Protein AF-A0A2V9AA45-F1 (afdb_monomer_lite)

Foldseek 3Di:
DDDDDDDDDDDDDDDDDDDDDDDDDDDDDDDPPDDCDPVNDDPPPPPPDDDPPPPDVVVLLVVLVVVLVVLVVVLVVLVVVLVVLVVPDDPPDDDDPVSVVSVVVSVVSVVVSVVSVVD

Sequence (119 aa):
MLTALLGTAGVLVVEPLLAGPQAPAPGSGAAPKAKVYPNGRDPNAATGIDEPSRLDPKAIERANQQKIRTDVAELYEMVSDLKEQIEKTDATSTLSVSILKKAQQIEKLAKQITSLAKS

pLDDT: mean 73.29, std 20.19, range [37.53, 97.94]

Structure (mmCIF, N/CA/C/O backbone):
data_AF-A0A2V9AA45-F1
#
_entry.id   AF-A0A2V9AA45-F1
#
loop_
_atom_site.group_PDB
_atom_site.id
_atom_site.type_symbol
_atom_site.label_atom_id
_atom_site.label_alt_id
_atom_site.label_comp_id
_atom_site.label_asym_id
_atom_site.label_entity_id
_atom_site.label_seq_id
_atom_site.pdbx_PDB_ins_code
_atom_site.Cartn_x
_atom_site.Cartn_y
_atom_site.Cartn_z
_atom_site.occupancy
_atom_site.B_iso_or_equiv
_atom_site.auth_seq_id
_atom_site.auth_comp_id
_atom_site.auth_asym_id
_atom_site.auth_atom_id
_atom_site.pdbx_PDB_model_num
ATOM 1 N N . MET A 1 1 ? 65.460 29.207 5.042 1.00 37.53 1 MET A N 1
ATOM 2 C CA . MET A 1 1 ? 66.710 28.736 5.681 1.00 37.53 1 MET A CA 1
ATOM 3 C C . MET A 1 1 ? 66.286 27.817 6.815 1.00 37.53 1 MET A C 1
ATOM 5 O O . MET A 1 1 ? 65.439 28.256 7.571 1.00 37.53 1 MET A O 1
ATOM 9 N N . LEU A 1 2 ? 66.719 26.583 7.038 1.00 38.69 2 LEU A N 1
ATOM 10 C CA . LEU A 1 2 ? 67.580 25.598 6.386 1.00 38.69 2 LEU A CA 1
ATOM 11 C C . LEU A 1 2 ? 67.361 24.322 7.245 1.00 38.69 2 LEU A C 1
ATOM 13 O O . LEU A 1 2 ? 67.233 24.417 8.461 1.00 38.69 2 LEU A O 1
ATOM 17 N N . THR A 1 3 ? 67.260 23.167 6.600 1.00 48.59 3 THR A N 1
ATOM 18 C CA . THR A 1 3 ? 67.115 21.794 7.126 1.00 48.59 3 THR A CA 1
ATOM 19 C C . THR A 1 3 ? 68.248 21.318 8.043 1.00 48.59 3 THR A C 1
ATOM 21 O O . THR A 1 3 ? 69.380 21.736 7.820 1.00 48.59 3 THR A O 1
ATOM 24 N N . ALA A 1 4 ? 67.954 20.350 8.935 1.00 46.25 4 ALA A N 1
ATOM 25 C CA . ALA A 1 4 ? 68.770 19.168 9.341 1.00 46.25 4 ALA A CA 1
ATOM 26 C C . ALA A 1 4 ? 68.382 18.705 10.769 1.00 46.25 4 ALA A C 1
ATOM 28 O O . ALA A 1 4 ? 68.000 19.553 11.563 1.00 46.25 4 ALA A O 1
ATOM 29 N N . LEU A 1 5 ? 68.537 17.469 11.267 1.00 44.03 5 LEU A N 1
ATOM 30 C CA . LEU A 1 5 ? 68.694 16.069 10.815 1.00 44.03 5 LEU A CA 1
ATOM 31 C C . LEU A 1 5 ? 68.833 15.235 12.137 1.00 44.03 5 LEU A C 1
ATOM 33 O O . LEU A 1 5 ? 69.042 15.834 13.188 1.00 44.03 5 LEU A O 1
ATOM 37 N N . LEU A 1 6 ? 68.840 13.892 12.056 1.00 48.12 6 LEU A N 1
ATOM 38 C CA . LEU A 1 6 ? 69.252 12.886 13.083 1.00 48.12 6 LEU A CA 1
ATOM 39 C C . LEU A 1 6 ? 68.251 12.616 14.235 1.00 48.12 6 LEU A C 1
ATOM 41 O O . LEU A 1 6 ? 67.850 13.531 14.931 1.00 48.12 6 LEU A O 1
ATOM 45 N N . GLY A 1 7 ? 67.803 11.397 14.570 1.00 42.88 7 GLY A N 1
ATOM 46 C CA . GLY A 1 7 ? 68.198 10.032 14.203 1.00 42.88 7 GLY A CA 1
ATOM 47 C C . GLY A 1 7 ? 69.065 9.372 15.284 1.00 42.88 7 GLY A C 1
ATOM 48 O O . GLY A 1 7 ? 70.264 9.608 15.271 1.00 42.88 7 GLY A O 1
ATOM 49 N N . THR A 1 8 ? 68.502 8.513 16.151 1.00 49.75 8 THR A N 1
ATOM 50 C CA . THR A 1 8 ? 69.241 7.476 16.911 1.00 49.75 8 THR A CA 1
ATOM 51 C C . THR A 1 8 ? 68.342 6.292 17.298 1.00 49.75 8 THR A C 1
ATOM 53 O O . THR A 1 8 ? 67.160 6.438 17.598 1.00 49.75 8 THR A O 1
ATOM 56 N N . ALA A 1 9 ? 68.938 5.102 17.221 1.00 49.28 9 ALA A N 1
ATOM 57 C CA . ALA A 1 9 ? 68.350 3.778 17.371 1.00 49.28 9 ALA A CA 1
ATOM 58 C C . ALA A 1 9 ? 68.328 3.282 18.829 1.00 49.28 9 ALA A C 1
ATOM 60 O O . ALA A 1 9 ? 69.123 3.725 19.654 1.00 49.28 9 ALA A O 1
ATOM 61 N N . GLY A 1 10 ? 67.490 2.281 19.111 1.00 42.25 10 GLY A N 1
ATOM 62 C CA . GLY A 1 10 ? 67.551 1.497 20.344 1.00 42.25 10 GLY A CA 1
ATOM 63 C C . GLY A 1 10 ? 66.917 0.121 20.156 1.00 42.25 10 GLY A C 1
ATOM 64 O O . GLY A 1 10 ? 65.699 -0.011 20.201 1.00 42.25 10 GLY A O 1
ATOM 65 N N . VAL A 1 11 ? 67.749 -0.895 19.919 1.00 48.31 11 VAL A N 1
ATOM 66 C CA . VAL A 1 11 ? 67.389 -2.321 19.958 1.00 48.31 11 VAL A CA 1
ATOM 67 C C . VAL A 1 11 ? 67.776 -2.857 21.333 1.00 48.31 11 VAL A C 1
ATOM 69 O O . VAL A 1 11 ? 68.891 -2.605 21.784 1.00 48.31 11 VAL A O 1
ATOM 72 N N . LEU A 1 12 ? 66.904 -3.643 21.968 1.00 43.50 12 LEU A N 1
ATOM 73 C CA . LEU A 1 12 ? 67.302 -4.538 23.054 1.00 43.50 12 LEU A CA 1
ATOM 74 C C . LEU A 1 12 ? 66.642 -5.906 22.841 1.00 43.50 12 LEU A C 1
ATOM 76 O O . LEU A 1 12 ? 65.438 -6.069 23.022 1.00 43.50 12 LEU A O 1
ATOM 80 N N . VAL A 1 13 ? 67.448 -6.870 22.398 1.00 52.22 13 VAL A N 1
ATOM 81 C CA . VAL A 1 13 ? 67.104 -8.293 22.299 1.00 52.22 13 VAL A CA 1
ATOM 82 C C . VAL A 1 13 ? 67.545 -8.960 23.596 1.00 52.22 13 VAL A C 1
ATOM 84 O O . VAL A 1 13 ? 68.691 -8.794 24.010 1.00 52.22 13 VAL A O 1
ATOM 87 N N . VAL A 1 14 ? 66.652 -9.724 24.222 1.00 49.94 14 VAL A N 1
ATOM 88 C CA . VAL A 1 14 ? 66.987 -10.642 25.317 1.00 49.94 14 VAL A CA 1
ATOM 89 C C . VAL A 1 14 ? 66.414 -12.025 24.995 1.00 49.94 14 VAL A C 1
ATOM 91 O O . VAL A 1 14 ? 65.206 -12.238 25.025 1.00 49.94 14 VAL A O 1
ATOM 94 N N . GLU A 1 15 ? 67.299 -12.956 24.639 1.00 47.03 15 GLU A N 1
ATOM 95 C CA . GLU A 1 15 ? 67.034 -14.397 24.542 1.00 47.03 15 GLU A CA 1
ATOM 96 C C . GLU A 1 15 ? 67.319 -15.063 25.894 1.00 47.03 15 GLU A C 1
ATOM 98 O O . GLU A 1 15 ? 68.390 -14.836 26.464 1.00 47.03 15 GLU A O 1
ATOM 103 N N . PRO A 1 16 ? 66.451 -15.965 26.378 1.00 50.59 16 PRO A N 1
ATOM 104 C CA . PRO A 1 16 ? 66.867 -17.032 27.263 1.00 50.59 16 PRO A CA 1
ATOM 105 C C . PRO A 1 16 ? 66.980 -18.348 26.485 1.00 50.59 16 PRO A C 1
ATOM 107 O O . PRO A 1 16 ? 66.006 -18.930 26.008 1.00 50.59 16 PRO A O 1
ATOM 110 N N . LEU A 1 17 ? 68.225 -18.800 26.407 1.00 48.16 17 LEU A N 1
ATOM 111 C CA . LEU A 1 17 ? 68.675 -20.148 26.097 1.00 48.16 17 LEU A CA 1
ATOM 112 C C . LEU A 1 17 ? 68.138 -21.144 27.144 1.00 48.16 17 LEU A C 1
ATOM 114 O O . LEU A 1 17 ? 68.249 -20.866 28.336 1.00 48.16 17 LEU A O 1
ATOM 118 N N . LEU A 1 18 ? 67.611 -22.291 26.689 1.00 49.38 18 LEU A N 1
ATOM 119 C CA . LEU A 1 18 ? 67.848 -23.671 27.174 1.00 49.38 18 LEU A CA 1
ATOM 120 C C . LEU A 1 18 ? 66.625 -24.583 26.920 1.00 49.38 18 LEU A C 1
ATOM 122 O O . LEU A 1 18 ? 65.595 -24.410 27.562 1.00 49.38 18 LEU A O 1
ATOM 126 N N . ALA A 1 19 ? 66.780 -25.590 26.042 1.00 45.94 19 ALA A N 1
ATOM 127 C CA . ALA A 1 19 ? 66.494 -27.021 26.299 1.00 45.94 19 ALA A CA 1
ATOM 128 C C . ALA A 1 19 ? 66.108 -27.824 25.028 1.00 45.94 19 ALA A C 1
ATOM 130 O O . ALA A 1 19 ? 64.978 -27.755 24.562 1.00 45.94 19 ALA A O 1
ATOM 131 N N . GLY A 1 20 ? 67.036 -28.678 24.567 1.00 45.09 20 GLY A N 1
ATOM 132 C CA . GLY A 1 20 ? 66.752 -30.061 24.134 1.00 45.09 20 GLY A CA 1
ATOM 133 C C . GLY A 1 20 ? 66.274 -30.333 22.690 1.00 45.09 20 GLY A C 1
ATOM 134 O O . GLY A 1 20 ? 65.255 -29.796 22.272 1.00 45.09 20 GLY A O 1
ATOM 135 N N . PRO A 1 21 ? 66.933 -31.239 21.932 1.00 50.28 21 PRO A N 1
ATOM 136 C CA . PRO A 1 21 ? 66.503 -31.643 20.594 1.00 50.28 21 PRO A CA 1
ATOM 137 C C . PRO A 1 21 ? 65.505 -32.814 20.652 1.00 50.28 21 PRO A C 1
ATOM 139 O O . PRO A 1 21 ? 65.816 -33.867 21.207 1.00 50.28 21 PRO A O 1
ATOM 142 N N . GLN A 1 22 ? 64.334 -32.679 20.021 1.00 46.78 22 GLN A N 1
ATOM 143 C CA . GLN A 1 22 ? 63.505 -33.829 19.642 1.00 46.78 22 GLN A CA 1
ATOM 144 C C . GLN A 1 22 ? 63.626 -34.085 18.136 1.00 46.78 22 GLN A C 1
ATOM 146 O O . GLN A 1 22 ? 63.338 -33.227 17.304 1.00 46.78 22 GLN A O 1
ATOM 151 N N . ALA A 1 23 ? 64.104 -35.288 17.820 1.00 49.22 23 ALA A N 1
ATOM 152 C CA . ALA A 1 23 ? 64.169 -35.883 16.492 1.00 49.22 23 ALA A CA 1
ATOM 153 C C . ALA A 1 23 ? 62.753 -36.065 15.876 1.00 49.22 23 ALA A C 1
ATOM 155 O O . ALA A 1 23 ? 61.753 -35.949 16.587 1.00 49.22 23 ALA A O 1
ATOM 156 N N . PRO A 1 24 ? 62.641 -36.328 14.559 1.00 49.97 24 PRO A N 1
ATOM 157 C CA . PRO A 1 24 ? 61.425 -36.086 13.792 1.00 49.97 24 PRO A CA 1
ATOM 158 C C . PRO A 1 24 ? 60.406 -37.222 13.936 1.00 49.97 24 PRO A C 1
ATOM 160 O O . PRO A 1 24 ? 60.756 -38.397 13.838 1.00 49.97 24 PRO A O 1
ATOM 163 N N . ALA A 1 25 ? 59.128 -36.869 14.083 1.00 46.72 25 ALA A N 1
ATOM 164 C CA . ALA A 1 25 ? 58.020 -37.790 13.848 1.00 46.72 25 ALA A CA 1
ATOM 165 C C . ALA A 1 25 ? 57.503 -37.614 12.403 1.00 46.72 25 ALA A C 1
ATOM 167 O O . ALA A 1 25 ? 57.294 -36.478 11.967 1.00 46.72 25 ALA A O 1
ATOM 168 N N . PRO A 1 26 ? 57.308 -38.705 11.640 1.00 49.03 26 PRO A N 1
ATOM 169 C CA . PRO A 1 26 ? 56.848 -38.662 10.260 1.00 49.03 26 PRO A CA 1
ATOM 170 C C . PRO A 1 26 ? 55.318 -38.600 10.227 1.00 49.03 26 PRO A C 1
ATOM 172 O O . PRO A 1 26 ? 54.646 -39.423 10.846 1.00 49.03 26 PRO A O 1
A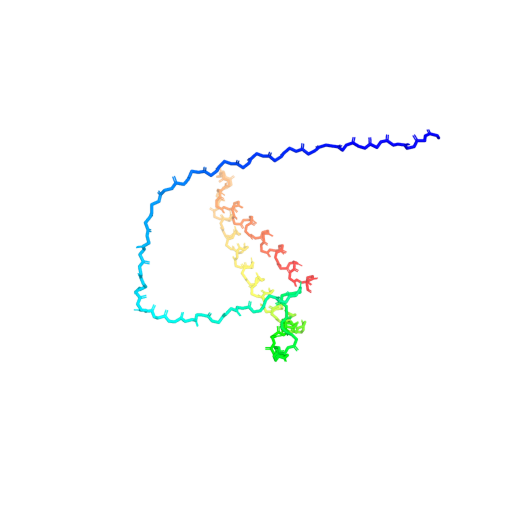TOM 175 N N . GLY A 1 27 ? 54.744 -37.653 9.488 1.00 43.12 27 GLY A N 1
ATOM 176 C CA . GLY A 1 27 ? 53.293 -37.633 9.335 1.00 43.12 27 GLY A CA 1
ATOM 177 C C . GLY A 1 27 ? 52.740 -36.432 8.589 1.00 43.12 27 GLY A C 1
ATOM 178 O O . GLY A 1 27 ? 52.545 -35.377 9.172 1.00 43.12 27 GLY A O 1
ATOM 179 N N . SER A 1 28 ? 52.387 -36.686 7.331 1.00 43.31 28 SER A N 1
ATOM 180 C CA . SER A 1 28 ? 51.228 -36.105 6.643 1.00 43.31 28 SER A CA 1
ATOM 181 C C . SER A 1 28 ? 51.323 -34.666 6.119 1.00 43.31 28 SER A C 1
ATOM 183 O O . SER A 1 28 ? 51.137 -33.690 6.831 1.00 43.31 28 SER A O 1
ATOM 185 N N . GLY A 1 29 ? 51.440 -34.583 4.789 1.00 42.12 29 GLY A N 1
ATOM 186 C CA . GLY A 1 29 ? 50.771 -33.561 3.981 1.00 42.12 29 GLY A CA 1
ATOM 187 C C . GLY A 1 29 ? 51.465 -32.207 3.914 1.00 42.12 29 GLY A C 1
ATOM 188 O O . GLY A 1 29 ? 51.084 -31.267 4.603 1.00 42.12 29 GLY A O 1
ATOM 189 N N . ALA A 1 30 ? 52.417 -32.061 2.992 1.00 41.69 30 ALA A N 1
ATOM 190 C CA . ALA A 1 30 ? 52.831 -30.740 2.540 1.00 41.69 30 ALA A CA 1
ATOM 191 C C . ALA A 1 30 ? 51.634 -30.044 1.867 1.00 41.69 30 ALA A C 1
ATO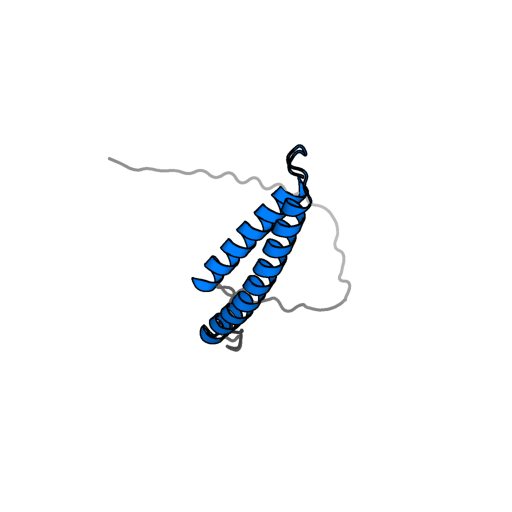M 193 O O . ALA A 1 30 ? 51.317 -30.315 0.710 1.00 41.69 30 ALA A O 1
ATOM 194 N N . ALA A 1 31 ? 50.959 -29.149 2.588 1.00 53.12 31 ALA A N 1
ATOM 195 C CA . ALA A 1 31 ? 50.061 -28.188 1.966 1.00 53.12 31 ALA A CA 1
ATOM 196 C C . ALA A 1 31 ? 50.888 -27.325 0.988 1.00 53.12 31 ALA A C 1
ATOM 198 O O . ALA A 1 31 ? 51.955 -26.825 1.371 1.00 53.12 31 ALA A O 1
ATOM 199 N N . PRO A 1 32 ? 50.462 -27.154 -0.276 1.00 55.25 32 PRO A N 1
ATOM 200 C CA . PRO A 1 32 ? 51.205 -26.337 -1.221 1.00 55.25 32 PRO A CA 1
ATOM 201 C C . PRO A 1 32 ? 51.206 -24.889 -0.724 1.00 55.25 32 PRO A C 1
ATOM 203 O O . PRO A 1 32 ? 50.154 -24.297 -0.491 1.00 55.25 32 PRO A O 1
ATOM 206 N N . LYS A 1 33 ? 52.400 -24.308 -0.553 1.00 61.75 33 LYS A N 1
ATOM 207 C CA . LYS A 1 33 ? 52.555 -22.882 -0.238 1.00 61.75 33 LYS A CA 1
ATOM 208 C C . LYS A 1 33 ? 51.839 -22.060 -1.316 1.00 61.75 33 LYS A C 1
ATOM 210 O O . LYS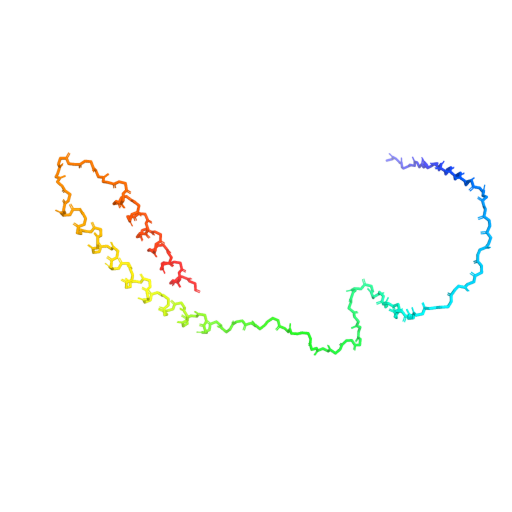 A 1 33 ? 52.260 -22.079 -2.476 1.00 61.75 33 LYS A O 1
ATOM 215 N N . ALA A 1 34 ? 50.779 -21.349 -0.934 1.00 61.88 34 ALA A N 1
ATOM 216 C CA . ALA A 1 34 ? 50.095 -20.404 -1.806 1.00 61.88 34 ALA A CA 1
ATOM 217 C C . ALA A 1 34 ? 51.099 -19.331 -2.258 1.00 61.88 34 ALA A C 1
ATOM 219 O O . ALA A 1 34 ? 51.733 -18.678 -1.425 1.00 61.88 34 ALA A O 1
ATOM 220 N N . LYS A 1 35 ? 51.291 -19.174 -3.574 1.00 61.66 35 LYS A N 1
ATOM 221 C CA . LYS A 1 35 ? 52.045 -18.035 -4.109 1.00 61.66 35 LYS A CA 1
ATOM 222 C C . LYS A 1 35 ? 51.214 -16.782 -3.841 1.00 61.66 35 LYS A C 1
ATOM 224 O O . LYS A 1 35 ? 50.102 -16.658 -4.344 1.00 61.66 35 LYS A O 1
ATOM 229 N N . VAL A 1 36 ? 51.743 -15.875 -3.029 1.00 60.25 36 VAL A N 1
ATOM 230 C CA . VAL A 1 36 ? 51.129 -14.567 -2.790 1.00 60.25 36 VAL A CA 1
ATOM 231 C C . VAL A 1 36 ? 51.524 -13.665 -3.955 1.00 60.25 36 VAL A C 1
ATOM 233 O O . VAL A 1 36 ? 52.687 -13.287 -4.082 1.00 60.25 36 VAL A O 1
ATOM 236 N N . TYR A 1 37 ? 50.574 -13.362 -4.838 1.00 69.06 37 TYR A N 1
ATOM 237 C CA . TYR A 1 37 ? 50.781 -12.394 -5.913 1.00 69.06 37 TYR A CA 1
ATOM 238 C C . TYR A 1 37 ? 50.648 -10.966 -5.358 1.00 69.06 37 TYR A C 1
ATOM 240 O O . TYR A 1 37 ? 49.804 -10.751 -4.486 1.00 69.06 37 TYR A O 1
ATOM 248 N N . PRO A 1 38 ? 51.402 -9.975 -5.874 1.00 68.75 38 PRO A N 1
ATOM 249 C CA . PRO A 1 38 ? 51.405 -8.595 -5.361 1.00 68.75 38 PRO A CA 1
ATOM 250 C C . PRO A 1 38 ? 50.013 -7.950 -5.285 1.00 68.75 38 PRO A C 1
ATOM 252 O O . PRO A 1 38 ? 49.766 -7.105 -4.434 1.00 68.75 38 PRO A O 1
ATOM 255 N N . ASN A 1 39 ? 49.094 -8.401 -6.147 1.00 64.75 39 ASN A N 1
ATOM 256 C CA . ASN A 1 39 ? 47.723 -7.899 -6.253 1.00 64.75 39 ASN A CA 1
ATOM 257 C C . ASN A 1 39 ? 46.676 -8.963 -5.861 1.00 64.75 39 ASN A C 1
ATOM 259 O O . ASN A 1 39 ? 45.506 -8.829 -6.206 1.00 64.75 39 ASN A O 1
ATOM 263 N N . GLY A 1 40 ? 47.093 -10.076 -5.244 1.00 65.44 40 GLY A N 1
ATOM 264 C CA . GLY A 1 40 ? 46.219 -11.196 -4.865 1.00 65.44 40 GLY A CA 1
ATOM 265 C C . GLY A 1 40 ? 45.616 -11.999 -6.029 1.00 65.44 40 GLY A C 1
ATOM 266 O O . GLY A 1 40 ? 44.906 -12.971 -5.787 1.00 65.44 40 GLY A O 1
ATOM 267 N N . ARG A 1 41 ? 45.899 -11.629 -7.284 1.00 61.09 41 ARG A N 1
ATOM 268 C CA . ARG A 1 41 ? 45.353 -12.265 -8.490 1.00 61.09 41 ARG A CA 1
ATOM 269 C C . ARG A 1 41 ? 46.430 -13.070 -9.211 1.00 61.09 41 ARG A C 1
ATOM 271 O O . ARG A 1 41 ? 47.455 -12.512 -9.597 1.00 61.09 41 ARG A O 1
ATOM 278 N N . ASP A 1 42 ? 46.173 -14.362 -9.396 1.00 66.94 42 ASP A N 1
ATOM 279 C CA . ASP A 1 42 ? 47.015 -15.243 -10.206 1.00 66.94 42 ASP A CA 1
ATOM 280 C C . ASP A 1 42 ? 46.850 -14.882 -11.696 1.00 66.94 42 ASP A C 1
ATOM 282 O O . ASP A 1 42 ? 45.724 -14.917 -12.201 1.00 66.94 42 ASP A O 1
ATOM 286 N N . PRO A 1 43 ? 47.927 -14.516 -12.415 1.00 66.25 43 PRO A N 1
ATOM 287 C CA . PRO A 1 43 ? 47.859 -14.181 -13.837 1.00 66.25 43 PRO A CA 1
ATOM 288 C C . PRO A 1 43 ? 47.516 -15.380 -14.741 1.00 66.25 43 PRO A C 1
ATOM 290 O O . PRO A 1 43 ? 47.159 -15.168 -15.895 1.00 66.25 43 PRO A O 1
ATOM 293 N N . ASN A 1 44 ? 47.587 -16.614 -14.231 1.00 64.44 44 ASN A N 1
ATOM 294 C CA . ASN A 1 44 ? 47.177 -17.841 -14.919 1.00 64.44 44 ASN A CA 1
ATOM 295 C C . ASN A 1 44 ? 45.823 -18.386 -14.429 1.00 64.44 44 ASN A C 1
ATOM 297 O O . ASN A 1 44 ? 45.404 -19.454 -14.880 1.00 64.44 44 ASN A O 1
ATOM 301 N N . ALA A 1 45 ? 45.122 -17.695 -13.518 1.00 62.81 45 ALA A N 1
ATOM 302 C CA . ALA A 1 45 ? 43.753 -18.073 -13.183 1.00 62.81 45 ALA A CA 1
ATOM 303 C C . ALA A 1 45 ? 42.879 -17.924 -14.433 1.00 62.81 45 ALA A C 1
ATOM 305 O O . ALA A 1 45 ? 42.830 -16.851 -15.041 1.00 62.81 45 ALA A O 1
ATOM 306 N N . ALA A 1 46 ? 42.191 -19.005 -14.813 1.00 59.31 46 ALA A N 1
ATOM 307 C CA . ALA A 1 46 ? 41.216 -18.986 -15.893 1.00 59.31 46 ALA A CA 1
ATOM 308 C C . ALA A 1 46 ? 40.293 -17.772 -15.716 1.00 59.31 46 ALA A C 1
ATOM 310 O O . ALA A 1 46 ? 39.743 -17.546 -14.635 1.00 59.31 46 ALA A O 1
ATOM 311 N N . THR A 1 47 ? 40.160 -16.963 -16.768 1.00 59.97 47 THR A N 1
ATOM 312 C CA . THR A 1 47 ? 39.233 -15.826 -16.799 1.00 59.97 47 THR A CA 1
ATOM 313 C C . THR A 1 47 ? 37.816 -16.387 -16.877 1.00 59.97 47 THR A C 1
ATOM 315 O O . THR A 1 47 ? 37.223 -16.494 -17.939 1.00 59.97 47 THR A O 1
ATOM 318 N N . GLY A 1 48 ? 37.326 -16.859 -15.742 1.00 56.84 48 GLY A N 1
ATOM 319 C CA . GLY A 1 48 ? 36.013 -17.462 -15.559 1.00 56.84 48 GLY A CA 1
ATOM 320 C C . GLY A 1 48 ? 35.531 -17.209 -14.139 1.00 56.84 48 GLY A C 1
ATOM 321 O O . GLY A 1 48 ? 34.924 -18.077 -13.531 1.00 56.84 48 GLY A O 1
ATOM 322 N N . ILE A 1 49 ? 35.897 -16.051 -13.585 1.00 56.78 49 ILE A N 1
ATOM 323 C CA . ILE A 1 49 ? 35.331 -15.565 -12.334 1.00 56.78 49 ILE A CA 1
ATOM 324 C C . ILE A 1 49 ? 34.184 -14.667 -12.759 1.00 56.78 49 ILE A C 1
ATOM 326 O O . ILE A 1 49 ? 34.425 -13.605 -13.335 1.00 56.78 49 ILE A O 1
ATOM 330 N N . ASP A 1 50 ? 32.979 -15.189 -12.553 1.00 59.19 50 ASP A N 1
ATOM 331 C CA . ASP A 1 50 ? 31.678 -14.586 -12.792 1.00 59.19 50 ASP A CA 1
ATOM 332 C C . ASP A 1 50 ? 31.725 -13.058 -12.756 1.00 59.19 50 ASP A C 1
ATOM 334 O O . ASP A 1 50 ? 31.852 -12.428 -11.702 1.00 59.19 50 ASP A O 1
ATOM 338 N N . GLU A 1 51 ? 31.609 -12.448 -13.936 1.00 59.66 51 GLU A N 1
ATOM 339 C CA . GLU A 1 51 ? 31.192 -11.058 -14.008 1.00 59.66 51 GLU A CA 1
ATOM 340 C C . GLU A 1 51 ? 29.835 -10.986 -13.290 1.00 59.66 51 GLU A C 1
ATOM 342 O O . GLU A 1 51 ? 28.959 -11.799 -13.609 1.00 59.66 51 GLU A O 1
ATOM 347 N N . PRO A 1 52 ? 29.638 -10.098 -12.293 1.00 59.56 52 PRO A N 1
ATOM 348 C CA . PRO A 1 52 ? 28.349 -9.992 -11.631 1.00 59.56 52 PRO A CA 1
ATOM 349 C C . PRO A 1 52 ? 27.320 -9.739 -12.724 1.00 59.56 52 PRO A C 1
ATOM 351 O O . PRO A 1 52 ? 27.397 -8.718 -13.411 1.00 59.56 52 PRO A O 1
ATOM 354 N N . SER A 1 53 ? 26.427 -10.716 -12.928 1.00 63.50 53 SER A N 1
ATOM 355 C CA . SER A 1 53 ? 25.389 -10.663 -13.952 1.00 63.50 53 SER A CA 1
ATOM 356 C C . SER A 1 53 ? 24.691 -9.324 -13.812 1.00 63.50 53 SER A C 1
ATOM 358 O O . SER A 1 53 ? 23.976 -9.085 -12.837 1.00 63.50 53 SER A O 1
ATOM 360 N N . ARG A 1 54 ? 24.973 -8.417 -14.749 1.00 69.81 54 ARG A N 1
ATOM 361 C CA . ARG A 1 54 ? 24.316 -7.121 -14.824 1.00 69.81 54 ARG A CA 1
ATOM 362 C C . ARG A 1 54 ? 22.833 -7.437 -14.974 1.00 69.81 54 ARG A C 1
ATOM 364 O O . ARG A 1 54 ? 22.429 -7.937 -16.020 1.00 69.81 54 ARG A O 1
ATOM 371 N N . LEU A 1 55 ? 22.064 -7.255 -13.898 1.00 73.69 55 LEU A N 1
ATOM 372 C CA . LEU A 1 55 ? 20.624 -7.497 -13.900 1.00 73.69 55 LEU A CA 1
ATOM 373 C C . LEU A 1 55 ? 20.025 -6.746 -15.090 1.00 73.69 55 LEU A C 1
ATOM 375 O O . LEU A 1 55 ? 20.263 -5.547 -15.233 1.00 73.69 55 LEU A O 1
ATOM 379 N N . ASP A 1 56 ? 19.296 -7.460 -15.951 1.00 83.88 56 ASP A N 1
ATOM 380 C CA . ASP A 1 56 ? 18.658 -6.861 -17.122 1.00 83.88 56 ASP A CA 1
ATOM 381 C C . ASP A 1 56 ? 17.671 -5.779 -16.644 1.00 83.88 56 ASP A C 1
ATOM 383 O O . ASP A 1 56 ? 16.697 -6.112 -15.954 1.00 83.88 56 ASP A O 1
ATOM 387 N N . PRO A 1 57 ? 17.875 -4.496 -17.002 1.00 85.81 57 PRO A N 1
ATOM 388 C CA . PRO A 1 57 ? 16.981 -3.413 -16.602 1.00 85.81 57 PRO A CA 1
ATOM 389 C C . PRO A 1 57 ? 15.518 -3.681 -16.974 1.00 85.81 57 PRO A C 1
ATOM 391 O O . PRO A 1 57 ? 14.609 -3.316 -16.232 1.00 85.81 57 PRO A O 1
ATOM 394 N N . LYS A 1 58 ? 15.266 -4.384 -18.089 1.00 86.19 58 LYS A N 1
ATOM 395 C CA . LYS A 1 58 ? 13.901 -4.744 -18.503 1.00 86.19 58 LYS A CA 1
ATOM 396 C C . LYS A 1 58 ? 13.264 -5.784 -17.586 1.00 86.19 58 LYS A C 1
ATOM 398 O O . LYS A 1 58 ? 12.046 -5.770 -17.410 1.00 86.19 58 LYS A O 1
ATOM 403 N N . ALA A 1 59 ? 14.055 -6.695 -17.025 1.00 87.88 59 ALA A N 1
ATOM 404 C CA . ALA A 1 59 ? 13.562 -7.683 -16.073 1.00 87.88 59 ALA A CA 1
ATOM 405 C C . ALA A 1 59 ? 13.175 -7.017 -14.742 1.00 87.88 59 ALA A C 1
ATOM 407 O O . ALA A 1 59 ? 12.132 -7.353 -14.182 1.00 87.88 59 ALA A O 1
ATOM 408 N N . ILE A 1 60 ? 13.961 -6.031 -14.292 1.00 88.25 60 ILE A N 1
ATOM 409 C CA . ILE A 1 60 ? 13.658 -5.224 -13.099 1.00 88.25 60 ILE A CA 1
ATOM 410 C C . ILE A 1 60 ? 12.353 -4.444 -13.294 1.00 88.25 60 ILE A C 1
ATOM 412 O O . ILE A 1 60 ? 11.458 -4.544 -12.461 1.00 88.25 60 ILE A O 1
ATOM 416 N N . GLU A 1 61 ? 12.197 -3.754 -14.427 1.00 90.25 61 GLU A N 1
ATOM 417 C CA . GLU A 1 61 ? 10.983 -2.983 -14.729 1.00 90.25 61 GLU A CA 1
ATOM 418 C C . GLU A 1 61 ? 9.724 -3.862 -14.706 1.00 90.25 61 GLU A C 1
ATOM 420 O O . GLU A 1 61 ? 8.708 -3.519 -14.099 1.00 90.25 61 GLU A O 1
ATOM 425 N N . ARG A 1 62 ? 9.781 -5.057 -15.310 1.00 91.69 62 ARG A N 1
ATOM 426 C CA . ARG A 1 62 ? 8.639 -5.983 -15.274 1.00 91.69 62 ARG A CA 1
ATOM 427 C C . ARG A 1 62 ? 8.319 -6.470 -13.863 1.00 91.69 62 ARG A C 1
ATOM 429 O O . ARG A 1 62 ? 7.139 -6.571 -13.520 1.00 91.69 62 ARG A O 1
ATOM 436 N N . ALA A 1 63 ? 9.337 -6.755 -13.053 1.00 91.62 63 ALA A N 1
ATOM 437 C CA . ALA A 1 63 ? 9.143 -7.139 -11.659 1.00 91.62 63 ALA A CA 1
ATOM 438 C C . ALA A 1 63 ? 8.506 -5.996 -10.848 1.00 91.62 63 ALA A C 1
ATOM 440 O O . ALA A 1 63 ? 7.557 -6.235 -10.097 1.00 91.62 63 ALA A O 1
ATOM 441 N N . ASN A 1 64 ? 8.948 -4.753 -11.063 1.00 93.25 64 ASN A N 1
ATOM 442 C CA . ASN A 1 64 ? 8.368 -3.563 -10.440 1.00 93.25 64 ASN A CA 1
ATOM 443 C C . ASN A 1 64 ? 6.891 -3.404 -10.812 1.00 93.25 64 ASN A C 1
ATOM 445 O O . ASN A 1 64 ? 6.057 -3.238 -9.926 1.00 93.25 64 ASN A O 1
ATOM 449 N N . GLN A 1 65 ? 6.532 -3.545 -12.091 1.00 93.12 65 GLN A N 1
ATOM 450 C CA . GLN A 1 65 ? 5.135 -3.455 -12.534 1.00 93.12 65 GLN A CA 1
ATOM 451 C C . GLN A 1 65 ? 4.238 -4.516 -11.892 1.00 93.12 65 GLN A C 1
ATOM 453 O O . GLN A 1 65 ? 3.118 -4.213 -11.474 1.00 93.12 65 GLN A O 1
ATOM 458 N N . GLN A 1 66 ? 4.710 -5.760 -11.796 1.00 94.88 66 GLN A N 1
ATOM 459 C CA . GLN A 1 66 ? 3.960 -6.820 -11.123 1.00 94.88 66 GLN A CA 1
ATOM 460 C C . GLN A 1 66 ? 3.786 -6.517 -9.632 1.00 94.88 66 GLN A C 1
ATOM 462 O O . GLN A 1 66 ? 2.691 -6.690 -9.083 1.00 94.88 66 GLN A O 1
ATOM 467 N N . LYS A 1 67 ? 4.846 -6.028 -8.984 1.00 94.44 67 LYS A N 1
ATOM 468 C CA . LYS A 1 67 ? 4.804 -5.667 -7.571 1.00 94.44 67 LYS A CA 1
ATOM 469 C C . LYS A 1 67 ? 3.855 -4.497 -7.318 1.00 94.44 67 LYS A C 1
ATOM 471 O O . LYS A 1 67 ? 3.019 -4.602 -6.434 1.00 94.44 67 LYS A O 1
ATOM 476 N N . ILE A 1 68 ? 3.894 -3.450 -8.141 1.00 95.88 68 ILE A N 1
ATOM 477 C CA . ILE A 1 68 ? 2.974 -2.306 -8.054 1.00 95.88 68 ILE A CA 1
ATOM 478 C C . ILE A 1 68 ? 1.519 -2.769 -8.139 1.00 95.88 68 ILE A C 1
ATOM 480 O O . ILE A 1 68 ? 0.702 -2.348 -7.329 1.00 95.88 68 ILE A O 1
ATOM 484 N N . ARG A 1 69 ? 1.179 -3.659 -9.082 1.00 96.25 69 ARG A N 1
ATOM 485 C CA . ARG A 1 69 ? -0.193 -4.189 -9.200 1.00 96.25 69 ARG A CA 1
ATOM 486 C C . ARG A 1 69 ? -0.644 -4.910 -7.932 1.00 96.25 69 ARG A C 1
ATOM 488 O O . ARG A 1 69 ? -1.785 -4.746 -7.514 1.00 96.25 69 ARG A O 1
ATOM 495 N N . THR A 1 70 ? 0.254 -5.690 -7.338 1.00 97.25 70 THR A N 1
ATOM 496 C CA . THR A 1 70 ? -0.017 -6.439 -6.106 1.00 97.25 70 THR A CA 1
ATOM 497 C C . THR A 1 70 ? -0.180 -5.491 -4.918 1.00 97.25 70 THR A C 1
ATOM 499 O O . THR A 1 70 ? -1.191 -5.550 -4.226 1.00 97.25 70 THR A O 1
ATOM 502 N N . ASP A 1 71 ? 0.761 -4.563 -4.742 1.00 96.31 71 ASP A N 1
ATOM 503 C CA . ASP A 1 71 ? 0.744 -3.572 -3.666 1.00 96.31 71 ASP A CA 1
ATOM 504 C C . ASP A 1 71 ? -0.508 -2.670 -3.758 1.00 96.31 71 ASP A C 1
ATOM 506 O O . ASP A 1 71 ? -1.099 -2.322 -2.742 1.00 96.31 71 ASP A O 1
ATOM 510 N N . VAL A 1 72 ? -0.961 -2.296 -4.962 1.00 97.06 72 VAL A N 1
ATOM 511 C CA . VAL A 1 72 ? -2.193 -1.500 -5.144 1.00 97.06 72 VAL A CA 1
ATOM 512 C C . VAL A 1 72 ? -3.442 -2.287 -4.742 1.00 97.06 72 VAL A C 1
ATOM 514 O O . VAL A 1 72 ? -4.346 -1.715 -4.134 1.00 97.06 72 VAL A O 1
ATOM 517 N N . ALA A 1 73 ? -3.503 -3.585 -5.052 1.00 97.31 73 ALA A N 1
ATOM 518 C CA . ALA A 1 73 ? -4.610 -4.431 -4.614 1.00 97.31 73 ALA A CA 1
ATOM 519 C C . ALA A 1 73 ? -4.639 -4.555 -3.080 1.00 97.31 73 ALA A C 1
ATOM 521 O O . ALA A 1 73 ? -5.683 -4.354 -2.468 1.00 97.31 73 ALA A O 1
ATOM 522 N N . GLU A 1 74 ? -3.488 -4.788 -2.445 1.00 96.81 74 GLU A N 1
ATOM 523 C CA . GLU A 1 74 ? -3.379 -4.828 -0.980 1.00 96.81 74 GLU A CA 1
ATOM 524 C C . GLU A 1 74 ? -3.747 -3.479 -0.336 1.00 96.81 74 GLU A C 1
ATOM 526 O O . GLU A 1 74 ? -4.426 -3.435 0.692 1.00 96.81 74 GLU A O 1
ATOM 531 N N . LEU A 1 75 ? -3.360 -2.364 -0.963 1.00 97.19 75 LEU A N 1
ATOM 532 C CA . LEU A 1 75 ? -3.734 -1.025 -0.513 1.00 97.19 75 LEU A CA 1
ATOM 533 C C . LEU A 1 75 ? -5.257 -0.844 -0.496 1.00 97.19 75 LEU A C 1
ATOM 535 O O . LEU A 1 75 ? -5.792 -0.293 0.466 1.00 97.19 75 LEU A O 1
ATOM 539 N N . TYR A 1 76 ? -5.948 -1.314 -1.536 1.00 97.44 76 TYR A N 1
ATOM 540 C CA . TYR A 1 76 ? -7.406 -1.246 -1.618 1.00 97.44 76 TYR A CA 1
ATOM 541 C C . TYR A 1 76 ? -8.083 -2.026 -0.484 1.00 97.44 76 TYR A C 1
ATOM 543 O O . TYR A 1 76 ? -8.980 -1.493 0.174 1.00 97.44 76 TYR A O 1
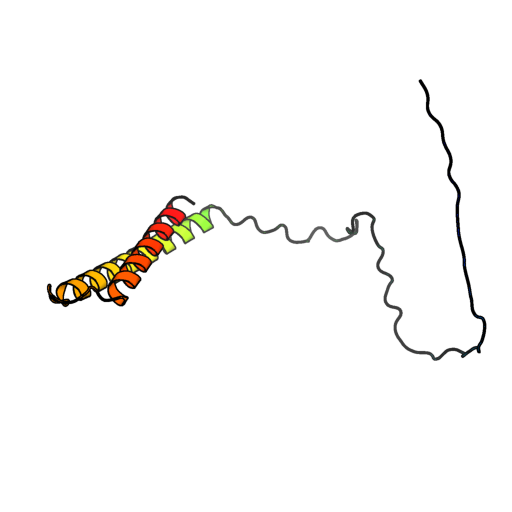ATOM 551 N N . GLU A 1 77 ? -7.615 -3.242 -0.206 1.00 96.88 77 GLU A N 1
ATOM 552 C CA . GLU A 1 77 ? -8.132 -4.070 0.890 1.00 96.88 77 GLU A CA 1
ATOM 553 C C . GLU A 1 77 ? -7.932 -3.388 2.252 1.00 96.88 77 GLU A C 1
ATOM 555 O O . GLU A 1 77 ? -8.874 -3.253 3.034 1.00 96.88 77 GLU A O 1
ATOM 560 N N . MET A 1 78 ? -6.727 -2.872 2.528 1.00 96.19 78 MET A N 1
ATOM 561 C CA . MET A 1 78 ? -6.438 -2.197 3.799 1.00 96.19 78 MET A CA 1
ATOM 562 C C . MET A 1 78 ? -7.264 -0.926 3.999 1.00 96.19 78 MET A C 1
ATOM 564 O O . MET A 1 78 ? -7.711 -0.654 5.114 1.00 96.19 78 MET A O 1
ATOM 568 N N . VAL A 1 79 ? -7.458 -0.133 2.942 1.00 96.62 79 VAL A N 1
ATOM 569 C CA . VAL A 1 79 ? -8.289 1.079 2.998 1.00 96.62 79 VAL A CA 1
ATOM 570 C C . VAL A 1 79 ? -9.755 0.715 3.231 1.00 96.62 79 VAL A C 1
ATOM 572 O O . VAL A 1 79 ? -10.424 1.383 4.020 1.00 96.62 79 VAL A O 1
ATOM 575 N N . SER A 1 80 ? -10.242 -0.353 2.597 1.00 96.06 80 SER A N 1
ATOM 576 C CA . SER A 1 80 ? -11.610 -0.846 2.784 1.00 96.06 80 SER A CA 1
ATOM 577 C C . SER A 1 80 ? -11.846 -1.304 4.225 1.00 96.06 80 SER A C 1
ATOM 579 O O . SER A 1 80 ? -12.799 -0.863 4.865 1.00 96.06 80 SER A O 1
ATOM 581 N N . ASP A 1 81 ? -10.924 -2.084 4.789 1.00 92.25 81 ASP A N 1
ATOM 582 C CA . ASP A 1 81 ? -10.988 -2.522 6.188 1.00 92.25 81 ASP A CA 1
ATOM 583 C C . ASP A 1 81 ? -10.870 -1.344 7.176 1.00 92.25 81 ASP A C 1
ATOM 585 O O . ASP A 1 81 ? -11.586 -1.273 8.178 1.00 92.25 81 ASP A O 1
ATOM 589 N N . LEU A 1 82 ? -10.014 -0.357 6.883 1.00 93.56 82 LEU A N 1
ATOM 590 C CA . LEU A 1 82 ? -9.917 0.859 7.692 1.00 93.56 82 LEU A CA 1
ATOM 591 C C . LEU A 1 82 ? -11.234 1.647 7.690 1.00 93.56 82 LEU A C 1
ATOM 593 O O . LEU A 1 82 ? -11.677 2.099 8.747 1.00 93.56 82 LEU A O 1
ATOM 597 N N . LYS A 1 83 ? -11.870 1.789 6.521 1.00 92.06 83 LYS A N 1
ATOM 598 C CA . LYS A 1 83 ? -13.187 2.422 6.391 1.00 92.06 83 LYS A CA 1
ATOM 599 C C . LYS A 1 83 ? -14.219 1.690 7.243 1.00 92.06 83 LYS A C 1
ATOM 601 O O . LYS A 1 83 ? -14.911 2.334 8.025 1.00 92.06 83 LYS A O 1
ATOM 606 N N . GLU A 1 84 ? -14.292 0.366 7.139 1.00 91.19 84 GLU A N 1
ATOM 607 C CA . GLU A 1 84 ? -15.228 -0.429 7.936 1.00 91.19 84 GLU A CA 1
ATOM 608 C C . GLU A 1 84 ? -15.006 -0.271 9.443 1.00 91.19 84 GLU A C 1
ATOM 610 O O . GLU A 1 84 ? -15.966 -0.178 10.206 1.00 91.19 84 GLU A O 1
ATOM 615 N N . GLN A 1 85 ? -13.751 -0.246 9.894 1.00 88.06 85 GLN A N 1
ATOM 616 C CA . GLN A 1 85 ? -13.433 -0.046 11.309 1.00 88.06 85 GLN A CA 1
ATOM 617 C C . GLN A 1 85 ? -13.867 1.332 11.799 1.00 88.06 85 GLN A C 1
ATOM 619 O O . GLN A 1 85 ? -14.368 1.445 12.916 1.00 88.06 85 GLN A O 1
ATOM 624 N N . ILE A 1 86 ? -13.715 2.367 10.971 1.00 88.88 86 ILE A N 1
ATOM 625 C CA . ILE A 1 86 ? -14.174 3.721 11.292 1.00 88.88 86 ILE A CA 1
ATOM 626 C C . ILE A 1 86 ? -15.705 3.775 11.336 1.00 88.88 86 ILE A C 1
ATOM 628 O O . ILE A 1 86 ? -16.249 4.322 12.286 1.00 88.88 86 ILE A O 1
ATOM 632 N N . GLU A 1 87 ? -16.406 3.163 10.379 1.00 88.69 87 GLU A N 1
ATOM 633 C CA . GLU A 1 87 ? -17.880 3.131 10.356 1.00 88.69 87 GLU A CA 1
ATOM 634 C C . GLU A 1 87 ? -18.486 2.376 11.544 1.00 88.69 87 GLU A C 1
ATOM 636 O O . GLU A 1 87 ? -19.573 2.713 12.004 1.00 88.69 87 GLU A O 1
ATOM 641 N N . LYS A 1 88 ? -17.780 1.364 12.057 1.00 85.19 88 LYS A N 1
ATOM 642 C CA . LYS A 1 88 ? -18.175 0.611 13.257 1.00 85.19 88 LYS A CA 1
ATOM 643 C C . LYS A 1 88 ? -17.793 1.325 14.561 1.00 85.19 88 LYS A C 1
ATOM 645 O O . LYS A 1 88 ? -18.247 0.910 15.625 1.00 85.19 88 LYS A O 1
ATOM 650 N N . THR A 1 89 ? -16.939 2.350 14.507 1.00 83.69 89 THR A N 1
ATOM 651 C CA . THR A 1 89 ? -16.497 3.091 15.694 1.00 83.69 89 THR A CA 1
ATOM 652 C C . THR A 1 89 ? -17.519 4.177 16.026 1.00 83.69 89 THR A C 1
ATOM 654 O O . THR A 1 89 ? -17.785 5.059 15.215 1.00 83.69 89 THR A O 1
ATOM 657 N N . ASP A 1 90 ? -18.089 4.118 17.230 1.00 74.69 90 ASP A N 1
ATOM 658 C CA . ASP A 1 90 ? -19.026 5.133 17.719 1.00 74.69 90 ASP A CA 1
ATOM 659 C C . ASP A 1 90 ? -18.340 6.507 17.829 1.00 74.69 90 ASP A C 1
ATOM 661 O O . ASP A 1 90 ? -17.185 6.595 18.250 1.00 74.69 90 ASP A O 1
ATOM 665 N N . ALA A 1 91 ? -19.051 7.586 17.486 1.00 67.12 91 ALA A N 1
ATOM 666 C CA . ALA A 1 91 ? -18.522 8.955 17.481 1.00 67.12 91 ALA A CA 1
ATOM 667 C C . ALA A 1 91 ? -18.015 9.434 18.858 1.00 67.12 91 ALA A C 1
ATOM 669 O O . ALA A 1 91 ? -17.270 10.411 18.938 1.00 67.12 91 ALA A O 1
ATOM 670 N N . THR A 1 92 ? -18.413 8.755 19.937 1.00 63.47 92 THR A N 1
ATOM 671 C CA . THR A 1 92 ? -17.965 9.030 21.310 1.00 63.47 92 THR A CA 1
ATOM 672 C C . THR A 1 92 ? -16.762 8.185 21.746 1.00 63.47 92 THR A C 1
ATOM 674 O O . THR A 1 92 ? -16.146 8.476 22.774 1.00 63.47 92 THR A O 1
ATOM 677 N N . SER A 1 93 ? -16.389 7.163 20.969 1.00 66.75 93 SER A N 1
ATOM 678 C CA . SER A 1 93 ? -15.255 6.290 21.259 1.00 66.75 93 SER A CA 1
ATOM 679 C C . SER A 1 93 ? -13.944 6.930 20.808 1.00 66.75 93 SER A C 1
ATOM 681 O O . SER A 1 93 ? -13.822 7.458 19.702 1.00 66.75 93 SER A O 1
ATOM 683 N N . THR A 1 94 ? -12.911 6.831 21.644 1.00 67.62 94 THR A N 1
ATOM 684 C CA . THR A 1 94 ? -11.552 7.202 21.243 1.00 67.62 94 THR A CA 1
ATOM 685 C C . THR A 1 94 ? -11.098 6.319 20.080 1.00 67.62 94 THR A C 1
ATOM 687 O O . THR A 1 94 ? -11.341 5.108 20.064 1.00 67.62 94 THR A O 1
ATOM 690 N N . LEU A 1 95 ? -10.456 6.930 19.077 1.00 70.62 95 LEU A N 1
ATOM 691 C CA . LEU A 1 95 ? -9.965 6.212 17.903 1.00 70.62 95 LEU A CA 1
ATOM 692 C C . LEU A 1 95 ? -8.966 5.140 18.353 1.00 70.62 95 LEU A C 1
ATOM 694 O O . LEU A 1 95 ? -7.951 5.444 18.984 1.00 70.62 95 LEU A O 1
ATOM 698 N N . SER A 1 96 ? -9.267 3.878 18.055 1.00 80.19 96 SER A N 1
ATOM 699 C CA . SER A 1 96 ? -8.454 2.763 18.531 1.00 80.19 96 SER A CA 1
ATOM 700 C C . SER A 1 96 ? -7.028 2.826 17.966 1.00 80.19 96 SER A C 1
ATOM 702 O O . SER A 1 96 ? -6.795 3.189 16.810 1.00 80.19 96 SER A O 1
ATOM 704 N N . VAL A 1 97 ? -6.045 2.410 18.771 1.00 85.44 97 VAL A N 1
ATOM 705 C CA . VAL A 1 97 ? -4.632 2.314 18.350 1.00 85.44 97 VAL A CA 1
ATOM 706 C C . VAL A 1 97 ? -4.475 1.434 17.100 1.00 85.44 97 VAL A C 1
ATOM 708 O O . VAL A 1 97 ? -3.569 1.648 16.297 1.00 85.44 97 VAL A O 1
ATOM 711 N N . SER A 1 98 ? -5.365 0.458 16.902 1.00 84.94 98 SER A N 1
ATOM 712 C CA . SER A 1 98 ? -5.421 -0.377 15.699 1.00 84.94 98 SER A CA 1
ATOM 713 C C . SER A 1 98 ? -5.722 0.414 14.426 1.00 84.94 98 SER A C 1
ATOM 715 O O . SER A 1 98 ? -5.039 0.189 13.430 1.00 84.94 98 SER A O 1
ATOM 717 N N . ILE A 1 99 ? -6.665 1.363 14.458 1.00 89.00 99 ILE A N 1
ATOM 718 C CA . ILE A 1 99 ? -7.010 2.212 13.303 1.00 89.00 99 ILE A CA 1
ATOM 719 C C . ILE A 1 99 ? -5.804 3.070 12.907 1.00 89.00 99 ILE A C 1
ATOM 721 O O . ILE A 1 99 ? -5.431 3.116 11.735 1.00 89.00 99 ILE A O 1
ATOM 725 N N . LEU A 1 100 ? -5.132 3.683 13.889 1.00 90.25 100 LEU A 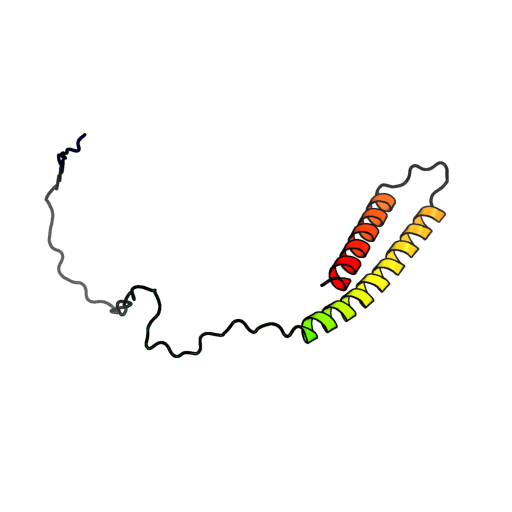N 1
ATOM 726 C CA . LEU A 1 100 ? -3.923 4.478 13.644 1.00 90.25 100 L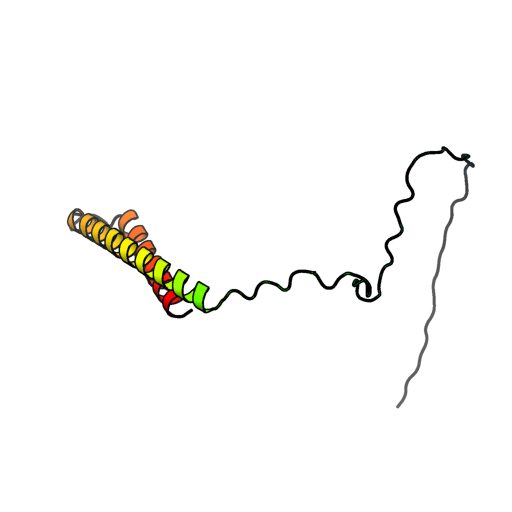EU A CA 1
ATOM 727 C C . LEU A 1 100 ? -2.798 3.640 13.022 1.00 90.25 100 LEU A C 1
ATOM 729 O O . LEU A 1 100 ? -2.179 4.063 12.048 1.00 90.25 100 LEU A O 1
ATOM 733 N N . LYS A 1 101 ? -2.557 2.429 13.539 1.00 92.00 101 LYS A N 1
ATOM 734 C CA . LYS A 1 101 ? -1.553 1.512 12.975 1.00 92.00 101 LYS A CA 1
ATOM 735 C C . LYS A 1 101 ? -1.876 1.123 11.532 1.00 92.00 101 LYS A C 1
ATOM 737 O O . LYS A 1 101 ? -0.974 1.100 10.699 1.00 92.00 101 LYS A O 1
ATOM 742 N N . LYS A 1 102 ? -3.147 0.857 11.225 1.00 92.62 102 LYS A N 1
ATOM 743 C CA . LYS A 1 102 ? -3.589 0.524 9.863 1.00 92.62 102 LYS A CA 1
ATOM 744 C C . LYS A 1 102 ? -3.388 1.700 8.905 1.00 92.62 102 LYS A C 1
ATOM 746 O O . LYS A 1 102 ? -2.850 1.514 7.818 1.00 92.62 102 LYS A O 1
ATOM 751 N N . ALA A 1 103 ? -3.711 2.920 9.336 1.00 94.19 103 ALA A N 1
ATOM 752 C CA . ALA A 1 103 ? -3.440 4.131 8.560 1.00 94.19 103 ALA A CA 1
ATOM 753 C C . ALA A 1 103 ? -1.936 4.307 8.263 1.00 94.19 103 ALA A C 1
ATOM 755 O O . ALA A 1 103 ? -1.557 4.604 7.131 1.00 94.19 103 ALA A O 1
ATOM 756 N N . GLN A 1 104 ? -1.063 4.043 9.242 1.00 96.31 104 GLN A N 1
ATOM 757 C CA . GLN A 1 104 ? 0.392 4.073 9.040 1.00 96.31 104 GLN A CA 1
ATOM 758 C C . GLN A 1 104 ? 0.880 2.999 8.053 1.00 96.31 104 GLN A C 1
ATOM 760 O O . GLN A 1 104 ? 1.796 3.245 7.266 1.00 96.31 104 GLN A O 1
ATOM 765 N N . GLN A 1 105 ? 0.282 1.804 8.073 1.00 96.38 105 GLN A N 1
ATOM 766 C CA . GLN A 1 105 ? 0.596 0.740 7.112 1.00 96.38 105 GLN A CA 1
ATOM 767 C C . GLN A 1 105 ? 0.200 1.133 5.683 1.00 96.38 105 GLN A C 1
ATOM 769 O O . GLN A 1 105 ? 1.002 0.956 4.766 1.00 96.38 105 GLN A O 1
ATOM 774 N N . ILE A 1 106 ? -0.977 1.740 5.510 1.00 97.19 106 ILE A N 1
ATOM 775 C CA . ILE A 1 106 ? -1.446 2.292 4.230 1.00 97.19 106 ILE A CA 1
ATOM 776 C C . ILE A 1 106 ? -0.465 3.351 3.709 1.00 97.19 106 ILE A C 1
ATOM 778 O O . ILE A 1 106 ? -0.049 3.283 2.553 1.00 97.19 106 ILE A O 1
ATOM 782 N N . GLU A 1 107 ? -0.029 4.290 4.557 1.00 97.44 107 GLU A N 1
ATOM 783 C CA . GLU A 1 107 ? 0.953 5.314 4.170 1.00 97.44 107 GLU A CA 1
ATOM 784 C C . GLU A 1 107 ? 2.273 4.684 3.702 1.00 97.44 107 GLU A C 1
ATOM 786 O O . GLU A 1 107 ? 2.844 5.079 2.679 1.00 97.44 107 GLU A O 1
ATOM 791 N N . LYS A 1 108 ? 2.761 3.679 4.435 1.00 97.94 108 LYS A N 1
ATOM 792 C CA . LYS A 1 108 ? 3.991 2.967 4.085 1.00 97.94 108 LYS A CA 1
ATOM 793 C C . LYS A 1 108 ? 3.864 2.264 2.735 1.00 97.94 108 LYS A C 1
ATOM 795 O O . LYS A 1 108 ? 4.772 2.392 1.914 1.00 97.94 108 LYS A O 1
ATOM 800 N N . LEU A 1 109 ? 2.756 1.567 2.492 1.00 97.25 109 LEU A N 1
ATOM 801 C CA . LEU A 1 109 ? 2.542 0.856 1.235 1.00 97.25 109 LEU A CA 1
ATOM 802 C C . LEU A 1 109 ? 2.409 1.833 0.056 1.00 97.25 109 LEU A C 1
ATOM 804 O O . LEU A 1 109 ? 3.047 1.645 -0.977 1.00 97.25 109 LEU A O 1
ATOM 808 N N . ALA A 1 110 ? 1.696 2.948 0.236 1.00 97.31 110 ALA A N 1
ATOM 809 C CA . ALA A 1 110 ? 1.602 4.006 -0.772 1.00 97.31 110 ALA A CA 1
ATOM 810 C C . ALA A 1 110 ? 2.979 4.607 -1.128 1.00 97.31 110 ALA A C 1
ATOM 812 O O . ALA A 1 110 ? 3.293 4.843 -2.302 1.00 97.31 110 ALA A O 1
ATOM 813 N N . LYS A 1 111 ? 3.845 4.805 -0.124 1.00 97.81 111 LYS A N 1
ATOM 814 C CA . LYS A 1 111 ? 5.238 5.232 -0.335 1.00 97.81 111 LYS A CA 1
ATOM 815 C C . LYS A 1 111 ? 6.048 4.188 -1.104 1.00 97.81 111 LYS A C 1
ATOM 817 O O . LYS A 1 111 ? 6.813 4.564 -1.990 1.00 97.81 111 LYS A O 1
ATOM 822 N N . GLN A 1 112 ? 5.870 2.901 -0.808 1.00 95.62 112 GLN A N 1
ATOM 823 C CA . GLN A 1 112 ? 6.544 1.817 -1.530 1.00 95.62 112 GLN A CA 1
ATOM 824 C C . GLN A 1 112 ? 6.128 1.766 -3.001 1.00 95.62 112 GLN A C 1
ATOM 826 O O . GLN A 1 112 ? 7.004 1.727 -3.861 1.00 95.62 112 GLN A O 1
ATOM 831 N N . ILE A 1 113 ? 4.830 1.872 -3.299 1.00 95.38 113 ILE A N 1
ATOM 832 C CA . ILE A 1 113 ? 4.317 1.946 -4.677 1.00 95.38 113 ILE A CA 1
ATOM 833 C C . ILE A 1 113 ? 4.967 3.111 -5.429 1.00 95.38 113 ILE A C 1
ATOM 835 O O . ILE A 1 113 ? 5.479 2.940 -6.532 1.00 95.38 113 ILE A O 1
ATOM 839 N N . THR A 1 114 ? 5.012 4.290 -4.803 1.00 95.56 114 THR A N 1
ATOM 840 C CA . THR A 1 114 ? 5.641 5.479 -5.398 1.00 95.56 114 THR A CA 1
ATOM 841 C C . THR A 1 114 ? 7.137 5.275 -5.641 1.00 95.56 114 THR A C 1
ATOM 843 O O . THR A 1 114 ? 7.668 5.758 -6.637 1.00 95.56 114 THR A O 1
ATOM 846 N N . SER A 1 115 ? 7.828 4.580 -4.735 1.00 95.06 115 SER A N 1
ATOM 847 C CA . SER A 1 115 ? 9.250 4.271 -4.886 1.00 95.06 115 SER A CA 1
ATOM 848 C C . SER A 1 115 ? 9.502 3.316 -6.051 1.00 95.06 115 SER A C 1
ATOM 850 O O . SER A 1 115 ? 10.432 3.552 -6.812 1.00 95.06 115 SER A O 1
ATOM 852 N N . LEU A 1 116 ? 8.677 2.275 -6.198 1.00 92.62 116 LEU A N 1
ATOM 853 C CA . LEU A 1 116 ? 8.778 1.290 -7.282 1.00 92.62 116 LEU A CA 1
ATOM 854 C C . LEU A 1 116 ? 8.411 1.883 -8.644 1.00 92.62 116 LEU A C 1
ATOM 856 O O . LEU A 1 116 ? 8.956 1.477 -9.658 1.00 92.62 116 LEU A O 1
ATOM 860 N N . ALA A 1 117 ? 7.491 2.848 -8.679 1.00 90.62 117 ALA A N 1
ATOM 861 C CA . ALA A 1 117 ? 7.103 3.523 -9.917 1.00 90.62 117 ALA A CA 1
ATOM 862 C C . ALA A 1 117 ? 8.158 4.524 -10.424 1.00 90.62 117 ALA A C 1
ATOM 864 O O . ALA A 1 117 ? 8.082 4.973 -11.564 1.00 90.62 117 ALA A O 1
ATOM 865 N N . LYS A 1 118 ? 9.101 4.928 -9.565 1.00 90.50 118 LYS A N 1
ATOM 866 C CA . LYS A 1 118 ? 10.180 5.874 -9.892 1.00 90.50 118 LYS A CA 1
ATOM 867 C C . LYS A 1 118 ? 11.513 5.191 -10.207 1.00 90.50 118 LYS A C 1
ATOM 869 O O . LYS A 1 118 ? 12.438 5.891 -10.614 1.00 90.50 118 LYS A O 1
ATOM 874 N N . SER A 1 119 ? 11.626 3.891 -9.935 1.00 75.69 119 SER A N 1
ATOM 875 C CA . SER A 1 119 ? 12.839 3.083 -10.111 1.00 75.69 119 SER A CA 1
ATOM 876 C C . SER A 1 119 ? 12.863 2.406 -11.467 1.00 75.69 119 SER A C 1
ATOM 878 O O . SER A 1 119 ? 13.916 2.496 -12.130 1.00 75.69 119 SER A O 1
#

Radius of gyration: 35.53 Å; chains: 1; bounding box: 88×67×46 Å

Secondary structure (DSSP, 8-state):
----------------------PPPP-----------TTS--TTS-S-S-------HHHHHHHHHHHHHHHHHHHHHHHHHHHHHHHTS-TTSPPPHHHHHHHHHHHHHHHHHHHHH--